Protein AF-A0A0S7ZYY0-F1 (afdb_monomer_lite)

Structure (mmCIF, N/CA/C/O backbone):
data_AF-A0A0S7ZYY0-F1
#
_entry.id   AF-A0A0S7ZYY0-F1
#
loop_
_atom_site.group_PDB
_atom_site.id
_atom_site.type_symbol
_atom_site.label_atom_id
_atom_site.label_alt_id
_atom_site.label_comp_id
_atom_site.label_asym_id
_atom_site.label_entity_id
_atom_site.label_seq_id
_atom_site.pdbx_PDB_ins_code
_atom_site.Cartn_x
_atom_site.Cartn_y
_atom_site.Cartn_z
_atom_site.occupancy
_atom_site.B_iso_or_equiv
_atom_site.auth_seq_id
_atom_site.auth_comp_id
_atom_site.auth_asym_id
_atom_site.auth_atom_id
_atom_site.pdbx_PDB_model_num
ATOM 1 N N . MET A 1 1 ? 23.175 30.361 -10.711 1.00 33.94 1 MET A N 1
ATOM 2 C CA . MET A 1 1 ? 21.979 30.592 -11.549 1.00 33.94 1 MET A CA 1
ATOM 3 C C . MET A 1 1 ? 20.940 29.533 -11.203 1.00 33.94 1 MET A C 1
ATOM 5 O O . MET A 1 1 ? 21.068 28.425 -11.708 1.00 33.94 1 MET A O 1
ATOM 9 N N . PRO A 1 2 ? 19.984 29.784 -10.291 1.00 42.12 2 PRO A N 1
ATOM 10 C CA . PRO A 1 2 ? 18.942 28.810 -10.003 1.00 42.12 2 PRO A CA 1
ATOM 11 C C . PRO A 1 2 ? 17.839 28.926 -11.060 1.00 42.12 2 PRO A C 1
ATOM 13 O O . PRO A 1 2 ? 17.330 30.009 -11.345 1.00 42.12 2 PRO A O 1
ATOM 16 N N . VAL A 1 3 ? 17.513 27.794 -11.675 1.00 49.12 3 VAL A N 1
ATOM 17 C CA . VAL A 1 3 ? 16.467 27.672 -12.689 1.00 49.12 3 VAL A CA 1
ATOM 18 C C . VAL A 1 3 ? 15.113 27.837 -11.993 1.00 49.12 3 VAL A C 1
ATOM 20 O O . VAL A 1 3 ? 14.671 26.955 -11.260 1.00 49.12 3 VAL A O 1
ATOM 23 N N . LEU A 1 4 ? 14.459 28.981 -12.195 1.00 48.09 4 LEU A N 1
ATOM 24 C CA . LEU A 1 4 ? 13.076 29.213 -11.777 1.00 48.09 4 LEU A CA 1
ATOM 25 C C . LEU A 1 4 ? 12.147 28.272 -12.562 1.00 48.09 4 LEU A C 1
ATOM 27 O O . LEU A 1 4 ? 11.814 28.535 -13.718 1.00 48.09 4 LEU A O 1
ATOM 31 N N . ARG A 1 5 ? 11.694 27.182 -11.930 1.00 52.72 5 ARG A N 1
ATOM 32 C CA . ARG A 1 5 ? 10.540 26.409 -12.411 1.00 52.72 5 ARG A CA 1
ATOM 33 C C . ARG A 1 5 ? 9.285 27.261 -12.223 1.00 52.72 5 ARG A C 1
ATOM 35 O O . ARG A 1 5 ? 8.723 27.312 -11.134 1.00 52.72 5 ARG A O 1
ATOM 42 N N . ARG A 1 6 ? 8.829 27.930 -13.283 1.00 52.78 6 ARG A N 1
ATOM 43 C CA . ARG A 1 6 ? 7.453 28.442 -13.339 1.00 52.78 6 ARG A CA 1
ATOM 44 C C . ARG A 1 6 ? 6.521 27.246 -13.520 1.00 52.78 6 ARG A C 1
ATOM 46 O O . ARG A 1 6 ? 6.409 26.711 -14.618 1.00 52.78 6 ARG A O 1
ATOM 53 N N . HIS A 1 7 ? 5.910 26.796 -12.428 1.00 63.34 7 HIS A N 1
ATOM 54 C CA . HIS A 1 7 ? 4.817 25.832 -12.475 1.00 63.34 7 HIS A CA 1
ATOM 55 C C . HIS A 1 7 ? 3.576 26.557 -13.015 1.00 63.34 7 HIS A C 1
ATOM 57 O O . HIS A 1 7 ? 3.082 27.495 -12.393 1.00 63.34 7 HIS A O 1
ATOM 63 N N . LEU A 1 8 ? 3.127 26.180 -14.213 1.00 59.12 8 LEU A N 1
ATOM 64 C CA . LEU A 1 8 ? 1.814 26.570 -14.727 1.00 59.12 8 LEU A CA 1
ATOM 65 C C . LEU A 1 8 ? 0.743 25.900 -13.846 1.00 59.12 8 LEU A C 1
ATOM 67 O O . LEU A 1 8 ? 0.886 24.708 -13.567 1.00 59.12 8 LEU A O 1
ATOM 71 N N . PRO A 1 9 ? -0.307 26.612 -13.400 1.00 51.56 9 PRO A N 1
ATOM 72 C CA . PRO A 1 9 ? -1.360 26.006 -12.596 1.00 51.56 9 PRO A CA 1
ATOM 73 C C . PRO A 1 9 ? -2.134 25.002 -13.457 1.00 51.56 9 PRO A C 1
ATOM 75 O O . PRO A 1 9 ? -2.814 25.377 -14.411 1.00 51.56 9 PRO A O 1
ATOM 78 N N . SER A 1 10 ? -2.003 23.714 -13.142 1.00 60.47 10 SER A N 1
ATOM 79 C CA . SER A 1 10 ? -2.889 22.684 -13.684 1.00 60.47 10 SER A CA 1
ATOM 80 C C . SER A 1 10 ? -4.234 22.730 -12.937 1.00 60.47 10 SER A C 1
ATOM 82 O O . SER A 1 10 ? -4.237 23.068 -11.752 1.00 60.47 10 SER A O 1
ATOM 84 N N . PRO A 1 11 ? -5.372 22.376 -13.564 1.00 70.38 11 PRO A N 1
ATOM 85 C CA . PRO A 1 11 ? -6.681 22.345 -12.896 1.00 70.38 11 PRO A CA 1
ATOM 86 C C . PRO A 1 11 ? -6.794 21.249 -11.821 1.00 70.38 11 PRO A C 1
ATOM 88 O O . PRO A 1 11 ? -7.835 21.120 -11.181 1.00 70.38 11 PRO A O 1
ATOM 91 N N . PHE A 1 12 ? -5.740 20.456 -11.621 1.00 68.62 12 PHE A N 1
ATOM 92 C CA . PHE A 1 12 ? -5.693 19.367 -10.662 1.00 68.62 12 PHE A CA 1
ATOM 93 C C . PHE A 1 12 ? -4.795 19.765 -9.490 1.00 68.62 12 PHE A C 1
ATOM 95 O O . PHE A 1 12 ? -3.593 19.986 -9.650 1.00 68.62 12 PHE A O 1
ATOM 102 N N . SER A 1 13 ? -5.382 19.868 -8.298 1.00 84.25 13 SER A N 1
ATOM 103 C CA . SER A 1 13 ? -4.621 19.994 -7.058 1.00 84.25 13 SER A CA 1
ATOM 104 C C . SER A 1 13 ? -3.991 18.643 -6.730 1.00 84.25 13 SER A C 1
ATOM 106 O O . SER A 1 13 ? -4.704 17.677 -6.463 1.00 84.25 13 SER A O 1
ATOM 108 N N . ILE A 1 14 ? -2.662 18.574 -6.757 1.00 86.38 14 ILE A N 1
ATOM 109 C CA . ILE A 1 14 ? -1.912 17.395 -6.323 1.00 86.38 14 ILE A CA 1
ATOM 110 C C . ILE A 1 14 ? -1.413 17.662 -4.907 1.00 86.38 14 ILE A C 1
ATOM 112 O O . ILE A 1 14 ? -0.655 18.607 -4.686 1.00 86.38 14 ILE A O 1
ATOM 116 N N . THR A 1 15 ? -1.817 16.820 -3.961 1.00 90.31 15 THR A N 1
ATOM 117 C CA . THR A 1 15 ? -1.294 16.845 -2.592 1.00 90.31 15 THR A CA 1
ATOM 118 C C . THR A 1 15 ? -0.107 15.894 -2.507 1.00 90.31 15 THR A C 1
ATOM 120 O O . THR A 1 15 ? -0.263 14.689 -2.688 1.00 90.31 15 THR A O 1
ATOM 123 N N . ALA A 1 16 ? 1.083 16.433 -2.244 1.00 90.25 16 ALA A N 1
ATOM 124 C CA . ALA A 1 16 ? 2.262 15.636 -1.927 1.00 90.25 16 ALA A CA 1
ATOM 125 C C . ALA A 1 16 ? 2.364 15.487 -0.405 1.00 90.25 16 ALA A C 1
ATOM 127 O O . ALA A 1 16 ? 2.367 16.495 0.298 1.00 90.25 16 ALA A O 1
ATOM 128 N N . LEU A 1 17 ? 2.440 14.249 0.084 1.00 92.69 17 LEU A N 1
ATOM 129 C CA . LEU A 1 17 ? 2.591 13.935 1.505 1.00 92.69 17 LEU A CA 1
ATOM 130 C C . LEU A 1 17 ? 3.994 13.391 1.766 1.00 92.69 17 LEU A C 1
ATOM 132 O O . LEU A 1 17 ? 4.493 12.545 1.022 1.00 92.69 17 LEU A O 1
ATOM 136 N N . THR A 1 18 ? 4.624 13.883 2.824 1.00 94.25 18 THR A N 1
ATOM 137 C CA . THR A 1 18 ? 5.863 13.328 3.371 1.00 94.25 18 THR A CA 1
ATOM 138 C C . THR A 1 18 ? 5.569 12.134 4.279 1.00 94.25 18 THR A C 1
ATOM 140 O O . THR A 1 18 ? 4.429 11.885 4.668 1.00 94.25 18 THR A O 1
ATOM 143 N N . GLU A 1 19 ? 6.608 11.395 4.663 1.00 92.94 19 GLU A N 1
ATOM 144 C CA . GLU A 1 19 ? 6.477 10.292 5.622 1.00 92.94 19 GLU A CA 1
ATOM 145 C C . GLU A 1 19 ? 5.928 10.761 6.980 1.00 92.94 19 GLU A C 1
ATOM 147 O O . GLU A 1 19 ? 5.045 10.111 7.542 1.00 92.94 19 GLU A O 1
ATOM 152 N N . SER A 1 20 ? 6.360 11.931 7.460 1.00 94.31 20 SER A N 1
ATOM 153 C CA . SER A 1 20 ? 5.816 12.531 8.679 1.00 94.31 20 SER A CA 1
ATOM 154 C C . SER A 1 20 ? 4.342 12.905 8.541 1.00 94.31 20 SER A C 1
ATOM 156 O O . SER A 1 20 ? 3.580 12.689 9.482 1.00 94.31 20 SER A O 1
ATOM 158 N N . ASP A 1 21 ? 3.925 13.407 7.372 1.00 94.81 21 ASP A N 1
ATOM 159 C CA . ASP A 1 21 ? 2.514 13.718 7.122 1.00 94.81 21 ASP A CA 1
ATOM 160 C C . ASP A 1 21 ? 1.680 12.433 7.190 1.00 94.81 21 ASP A C 1
ATOM 162 O O . ASP A 1 21 ? 0.697 12.376 7.926 1.00 94.81 21 ASP A O 1
ATOM 166 N N . LEU A 1 22 ? 2.126 11.361 6.523 1.00 91.06 22 LEU A N 1
ATOM 167 C CA . LEU A 1 22 ? 1.458 10.056 6.555 1.00 91.06 22 LEU A CA 1
ATOM 168 C C . LEU A 1 22 ? 1.317 9.508 7.980 1.00 91.06 22 LEU A C 1
ATOM 170 O O . LEU A 1 22 ? 0.227 9.086 8.360 1.00 91.06 22 LEU A O 1
ATOM 174 N N . ARG A 1 23 ? 2.381 9.561 8.794 1.00 89.88 23 ARG A N 1
ATOM 175 C CA . ARG A 1 23 ? 2.330 9.121 10.201 1.00 89.88 23 ARG A CA 1
ATOM 176 C C . ARG A 1 23 ? 1.385 9.946 11.063 1.00 89.88 23 ARG A C 1
ATOM 178 O O . ARG A 1 23 ? 0.847 9.422 12.030 1.00 89.88 23 ARG A O 1
ATOM 185 N N . SER A 1 24 ? 1.221 11.229 10.752 1.00 91.56 24 SER A N 1
ATOM 186 C CA . SER A 1 24 ? 0.295 12.097 11.482 1.00 91.56 24 SER A CA 1
ATOM 187 C C . SER A 1 24 ? -1.166 11.879 11.089 1.00 91.56 24 SER A C 1
ATOM 189 O O . SER A 1 24 ? -2.059 12.184 11.875 1.00 91.56 24 SER A O 1
ATOM 191 N N . CYS A 1 25 ? -1.407 11.361 9.881 1.00 89.50 25 CYS A N 1
ATOM 192 C CA . CYS A 1 25 ? -2.743 11.199 9.320 1.00 89.50 25 CYS A CA 1
ATOM 193 C C . CYS A 1 25 ? -3.311 9.783 9.469 1.00 89.50 25 CYS A C 1
ATOM 195 O O . CYS A 1 25 ? -4.525 9.634 9.397 1.00 89.50 25 CYS A O 1
ATOM 197 N N . ILE A 1 26 ? -2.468 8.757 9.625 1.00 83.94 26 ILE A N 1
ATOM 198 C CA . ILE A 1 26 ? -2.892 7.350 9.635 1.00 83.94 26 ILE A CA 1
ATOM 199 C C . ILE A 1 26 ? -2.530 6.693 10.971 1.00 83.94 26 ILE A C 1
ATOM 201 O O . ILE A 1 26 ? -1.362 6.673 11.365 1.00 83.94 26 ILE A O 1
ATOM 205 N N . GLY A 1 27 ? -3.536 6.123 11.639 1.00 88.00 27 GLY A N 1
ATOM 206 C CA . GLY A 1 27 ? -3.393 5.256 12.807 1.00 88.00 27 GLY A CA 1
ATOM 207 C C . GLY A 1 27 ? -3.524 3.771 12.455 1.00 88.00 27 GLY A C 1
ATOM 208 O O . GLY A 1 27 ? -3.894 3.405 11.342 1.00 88.00 27 GLY A O 1
ATOM 209 N N . LEU A 1 28 ? -3.210 2.898 13.417 1.00 88.50 28 LEU A N 1
ATOM 210 C CA . LEU A 1 28 ? -3.593 1.485 13.356 1.00 88.50 28 LEU A CA 1
ATOM 211 C C . LEU A 1 28 ? -4.927 1.324 14.092 1.00 88.50 28 LEU A C 1
ATOM 213 O O . LEU A 1 28 ? -4.953 0.958 15.267 1.00 88.50 28 LEU A O 1
ATOM 217 N N . ASP A 1 29 ? -6.008 1.682 13.410 1.00 92.25 29 ASP A N 1
ATOM 218 C CA . ASP A 1 29 ? -7.369 1.717 13.940 1.00 92.25 29 ASP A CA 1
ATOM 219 C C . ASP A 1 29 ? -8.347 0.915 13.064 1.00 92.25 29 ASP A C 1
ATOM 221 O O . ASP A 1 29 ? -7.981 0.335 12.036 1.00 92.25 29 ASP A O 1
ATOM 225 N N . ASP A 1 30 ? -9.603 0.849 13.508 1.00 95.69 30 ASP A N 1
ATOM 226 C CA . ASP A 1 30 ? -10.656 0.104 12.819 1.00 95.69 30 ASP A CA 1
ATOM 227 C C . ASP A 1 30 ? -10.971 0.698 11.436 1.00 95.69 30 ASP A C 1
ATOM 229 O O . ASP A 1 30 ? -11.326 -0.045 10.522 1.00 95.69 30 ASP A O 1
ATOM 233 N N . GLU A 1 31 ? -10.805 2.013 11.240 1.00 94.06 31 GLU A N 1
ATOM 234 C CA . GLU A 1 31 ? -11.003 2.642 9.929 1.00 94.06 31 GLU A CA 1
ATOM 235 C C . GLU A 1 31 ? -9.952 2.154 8.926 1.00 94.06 31 GLU A C 1
ATOM 237 O O . GLU A 1 31 ? -10.292 1.783 7.798 1.00 94.06 31 GLU A O 1
ATOM 242 N N . ALA A 1 32 ? -8.686 2.078 9.349 1.00 93.25 32 ALA A N 1
ATOM 243 C CA . ALA A 1 32 ? -7.614 1.509 8.541 1.00 93.25 32 ALA A CA 1
ATOM 244 C C . ALA A 1 32 ? -7.873 0.030 8.212 1.00 93.25 32 ALA A C 1
ATOM 246 O O . ALA A 1 32 ? -7.661 -0.393 7.071 1.00 93.25 32 ALA A O 1
ATOM 247 N N . LEU A 1 33 ? -8.367 -0.754 9.176 1.00 95.50 33 LEU A N 1
ATOM 248 C CA . LEU A 1 33 ? -8.694 -2.163 8.958 1.00 95.50 33 LEU A CA 1
ATOM 249 C C . LEU A 1 33 ? -9.830 -2.335 7.938 1.00 95.50 33 LEU A C 1
ATOM 251 O O . LEU A 1 33 ? -9.681 -3.096 6.982 1.00 95.50 33 LEU A O 1
ATOM 255 N N . LEU A 1 34 ? -10.921 -1.578 8.082 1.00 97.00 34 LEU A N 1
ATOM 256 C CA . LEU A 1 34 ? -12.057 -1.611 7.155 1.00 97.00 34 LEU A CA 1
ATOM 257 C C . LEU A 1 34 ? -11.651 -1.217 5.728 1.00 97.00 34 LEU A C 1
ATOM 259 O O . LEU A 1 34 ? -12.096 -1.836 4.761 1.00 97.00 34 LEU A O 1
ATOM 263 N N . ALA A 1 35 ? -10.778 -0.217 5.579 1.00 95.06 35 ALA A N 1
ATOM 264 C CA . ALA A 1 35 ? -10.266 0.190 4.273 1.00 95.06 35 ALA A CA 1
ATOM 265 C C . ALA A 1 35 ? -9.444 -0.923 3.597 1.00 95.06 35 ALA A C 1
ATOM 267 O O . ALA A 1 35 ? -9.553 -1.130 2.384 1.00 95.06 35 ALA A O 1
ATOM 268 N N . ILE A 1 36 ? -8.644 -1.664 4.373 1.00 95.25 36 ILE A N 1
ATOM 269 C CA . ILE A 1 36 ? -7.884 -2.820 3.881 1.00 95.25 36 ILE A CA 1
ATOM 270 C C . ILE A 1 36 ? -8.842 -3.934 3.435 1.00 95.25 36 ILE A C 1
ATOM 272 O O . ILE A 1 36 ? -8.690 -4.464 2.332 1.00 95.25 36 ILE A O 1
ATOM 276 N N . GLU A 1 37 ? -9.841 -4.268 4.254 1.00 97.38 37 GLU A N 1
ATOM 277 C CA . GLU A 1 37 ? -10.838 -5.301 3.944 1.00 97.38 37 GLU A CA 1
ATOM 278 C C . GLU A 1 37 ? -11.626 -4.994 2.662 1.00 97.38 37 GLU A C 1
ATOM 280 O O . GLU A 1 37 ? -11.761 -5.871 1.799 1.00 97.38 37 GLU A O 1
ATOM 285 N N . ASP A 1 38 ? -12.095 -3.753 2.487 1.00 96.31 38 ASP A N 1
ATOM 286 C CA . ASP A 1 38 ? -12.762 -3.317 1.252 1.00 96.31 38 ASP A CA 1
ATOM 287 C C . ASP A 1 38 ? -11.824 -3.435 0.044 1.00 96.31 38 ASP A C 1
ATOM 289 O O . ASP A 1 38 ? -12.192 -4.005 -0.988 1.00 96.31 38 ASP A O 1
ATOM 293 N N . GLY A 1 39 ? -10.578 -2.973 0.185 1.00 94.31 39 GLY A N 1
ATOM 294 C CA . GLY A 1 39 ? -9.571 -3.045 -0.871 1.00 94.31 39 GLY A CA 1
ATOM 295 C C . GLY A 1 39 ? -9.343 -4.474 -1.369 1.00 94.31 39 GLY A C 1
ATOM 296 O O . GLY A 1 39 ? -9.390 -4.730 -2.578 1.00 94.31 39 GLY A O 1
ATOM 297 N N . PHE A 1 40 ? -9.158 -5.426 -0.451 1.00 95.31 40 PHE A N 1
ATOM 298 C CA . PHE A 1 40 ? -8.989 -6.839 -0.800 1.00 95.31 40 PHE A CA 1
ATOM 299 C C . PHE A 1 40 ? -10.269 -7.476 -1.343 1.00 95.31 40 PHE A C 1
ATOM 301 O O . PHE A 1 40 ? -10.198 -8.266 -2.288 1.00 95.31 40 PHE A O 1
ATOM 308 N N . THR A 1 41 ? -11.438 -7.107 -0.817 1.00 96.75 41 THR A N 1
ATOM 309 C CA . THR A 1 41 ? -12.732 -7.570 -1.337 1.00 96.75 41 THR A CA 1
ATOM 310 C C . THR A 1 41 ? -12.906 -7.162 -2.800 1.00 96.75 41 THR A C 1
ATOM 312 O O . THR A 1 41 ? -13.226 -7.992 -3.654 1.00 96.75 41 THR A O 1
ATOM 315 N N . ARG A 1 42 ? -12.616 -5.899 -3.125 1.00 95.31 42 ARG A N 1
ATOM 316 C CA . ARG A 1 42 ? -12.682 -5.374 -4.495 1.00 95.31 42 ARG A CA 1
ATOM 317 C C . ARG A 1 42 ? -11.647 -6.014 -5.409 1.00 95.31 42 ARG A C 1
ATOM 319 O O . ARG A 1 42 ? -11.962 -6.312 -6.561 1.00 95.31 42 ARG A O 1
ATOM 326 N N . LEU A 1 43 ? -10.438 -6.258 -4.905 1.00 93.25 43 LEU A N 1
ATOM 327 C CA . LEU A 1 43 ? -9.403 -6.978 -5.644 1.00 93.25 43 LEU A CA 1
ATOM 328 C C . LEU A 1 43 ? -9.865 -8.396 -6.010 1.00 93.25 43 LEU A C 1
ATOM 330 O O . LEU A 1 43 ? -9.763 -8.785 -7.172 1.00 93.25 43 LEU A O 1
ATOM 334 N N . ALA A 1 44 ? -10.432 -9.140 -5.057 1.00 95.06 44 ALA A N 1
ATOM 335 C CA . ALA A 1 44 ? -10.937 -10.495 -5.284 1.00 95.06 44 ALA A CA 1
ATOM 336 C C . ALA A 1 44 ? -12.079 -10.546 -6.315 1.00 95.06 44 ALA A C 1
ATOM 338 O O . ALA A 1 44 ? -12.218 -11.524 -7.045 1.00 95.06 44 ALA A O 1
ATOM 339 N N . GLN A 1 45 ? -12.872 -9.477 -6.409 1.00 96.69 45 GLN A N 1
ATOM 340 C CA . GLN A 1 45 ? -13.954 -9.331 -7.386 1.00 96.69 45 GLN A CA 1
ATOM 341 C C . GLN A 1 45 ? -13.477 -8.857 -8.773 1.00 96.69 45 GLN A C 1
ATOM 343 O O . GLN A 1 45 ? -14.296 -8.681 -9.672 1.00 96.69 45 GLN A O 1
ATOM 348 N N . GLY A 1 46 ? -12.173 -8.627 -8.969 1.00 92.62 46 GLY A N 1
ATOM 349 C CA . GLY A 1 46 ? -11.622 -8.102 -10.224 1.00 92.62 46 GLY A CA 1
ATOM 350 C C . GLY A 1 46 ? -11.831 -6.595 -10.422 1.00 92.62 46 GLY A C 1
ATOM 351 O O . GLY A 1 46 ? -11.629 -6.084 -11.521 1.00 92.62 46 GLY A O 1
ATOM 352 N N . GLY A 1 47 ? -12.212 -5.863 -9.370 1.00 91.38 47 GLY A N 1
ATOM 353 C CA . GLY A 1 47 ? -12.410 -4.408 -9.381 1.00 91.38 47 GLY A CA 1
ATOM 354 C C . GLY A 1 47 ? -11.117 -3.588 -9.301 1.00 91.38 47 GLY A C 1
ATOM 355 O O . GLY A 1 47 ? -11.175 -2.361 -9.213 1.00 91.38 47 GLY A O 1
ATOM 356 N N . ALA A 1 48 ? -9.959 -4.251 -9.311 1.00 87.69 48 ALA A N 1
ATOM 357 C CA . ALA A 1 48 ? -8.640 -3.636 -9.316 1.00 87.69 48 ALA A CA 1
ATOM 358 C C . ALA A 1 48 ? -7.689 -4.417 -10.232 1.00 87.69 48 ALA A C 1
ATOM 360 O O . ALA A 1 48 ? -7.768 -5.638 -10.344 1.00 87.69 48 ALA A O 1
ATOM 361 N N . THR A 1 49 ? -6.770 -3.701 -10.879 1.00 85.69 49 THR A N 1
ATOM 362 C CA . THR A 1 49 ? -5.652 -4.299 -11.618 1.00 85.69 49 THR A CA 1
ATOM 363 C C . THR A 1 49 ? -4.392 -4.144 -10.784 1.00 85.69 49 THR A C 1
ATOM 365 O O . THR A 1 49 ? -4.067 -3.029 -10.383 1.00 85.69 49 THR A O 1
ATOM 368 N N . VAL A 1 50 ? -3.675 -5.243 -10.547 1.00 84.25 50 VAL A N 1
ATOM 369 C CA . VAL A 1 50 ? -2.340 -5.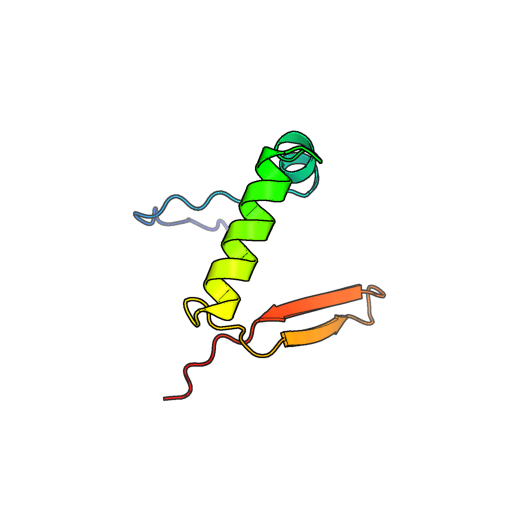210 -9.940 1.00 84.25 50 VAL A CA 1
ATOM 370 C C . VAL A 1 50 ? -1.322 -5.223 -11.080 1.00 84.25 50 VAL A C 1
ATOM 372 O O . VAL A 1 50 ? -1.119 -6.272 -11.695 1.00 84.25 50 VAL A O 1
ATOM 375 N N . PRO A 1 51 ? -0.733 -4.070 -11.441 1.00 83.31 51 PRO A N 1
ATOM 376 C CA . PRO A 1 51 ? 0.290 -4.033 -12.475 1.00 83.31 51 PRO A CA 1
ATOM 377 C C . PRO A 1 51 ? 1.560 -4.764 -12.010 1.00 83.31 51 PRO A C 1
ATOM 379 O O . PRO A 1 51 ? 1.776 -4.930 -10.807 1.00 83.31 51 PRO A O 1
ATOM 382 N N . PRO A 1 52 ? 2.435 -5.172 -12.943 1.00 86.19 52 PRO A N 1
ATOM 383 C CA . PRO A 1 52 ? 3.742 -5.708 -12.593 1.00 86.19 52 PRO A CA 1
ATOM 384 C C . PRO A 1 52 ? 4.531 -4.726 -11.719 1.00 86.19 52 PRO A C 1
ATOM 386 O O . PRO A 1 52 ? 4.619 -3.531 -12.028 1.00 86.19 52 PRO A O 1
ATOM 389 N N . VAL A 1 53 ? 5.121 -5.250 -10.646 1.00 86.75 53 VAL A N 1
ATOM 390 C CA . VAL A 1 53 ? 6.028 -4.501 -9.770 1.00 86.75 53 VAL A CA 1
ATOM 391 C C . VAL A 1 53 ? 7.392 -4.397 -10.448 1.00 86.75 53 VAL A C 1
ATOM 393 O O . VAL A 1 53 ? 7.916 -5.387 -10.959 1.00 86.75 53 VAL A O 1
ATOM 396 N N . MET A 1 54 ? 7.963 -3.195 -10.453 1.00 88.19 54 MET A N 1
ATOM 397 C CA . MET A 1 54 ? 9.331 -2.929 -10.883 1.00 88.19 54 MET A CA 1
ATOM 398 C C . MET A 1 54 ? 10.141 -2.459 -9.680 1.00 88.19 54 MET A C 1
ATOM 400 O O . MET A 1 54 ? 9.726 -1.547 -8.971 1.00 88.19 54 MET A O 1
ATOM 404 N N . MET A 1 55 ? 11.323 -3.042 -9.519 1.00 90.25 55 MET A N 1
ATOM 405 C CA . MET A 1 55 ? 12.334 -2.599 -8.567 1.00 90.25 55 MET A CA 1
ATOM 406 C C . MET A 1 55 ? 13.565 -2.153 -9.354 1.00 90.25 55 MET A C 1
ATOM 408 O O . MET A 1 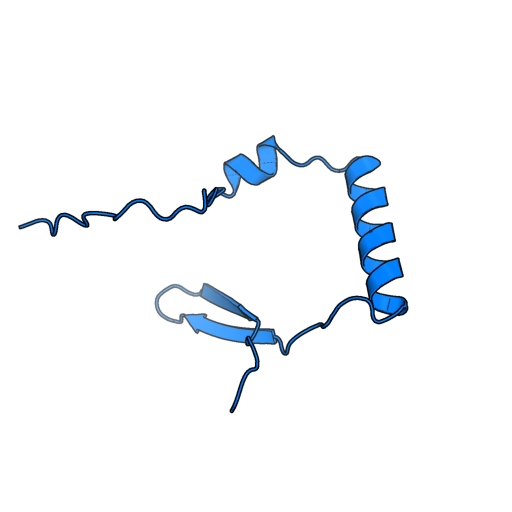55 ? 14.041 -2.874 -10.236 1.00 90.25 55 MET A O 1
ATOM 412 N N . ILE A 1 56 ? 14.071 -0.962 -9.044 1.00 91.12 56 ILE A N 1
ATOM 413 C CA . ILE A 1 56 ? 15.319 -0.438 -9.600 1.00 91.12 56 ILE A CA 1
ATOM 414 C C . ILE A 1 56 ? 16.317 -0.250 -8.449 1.00 91.12 56 ILE A C 1
ATOM 416 O O . ILE A 1 56 ? 16.078 0.594 -7.582 1.00 91.12 56 ILE A O 1
ATOM 420 N N . PRO A 1 57 ? 17.444 -0.982 -8.426 1.00 92.62 57 PRO A N 1
ATOM 421 C CA . PRO A 1 57 ? 18.474 -0.774 -7.416 1.00 92.62 57 PRO A CA 1
ATOM 422 C C . PRO A 1 57 ? 19.205 0.559 -7.640 1.00 92.62 57 PRO A C 1
ATOM 424 O O . PRO A 1 57 ? 19.537 0.916 -8.770 1.00 92.62 57 PRO A O 1
ATOM 427 N N . VAL A 1 58 ? 19.506 1.272 -6.552 1.00 93.31 58 VAL A N 1
ATOM 428 C CA . VAL A 1 58 ? 20.289 2.519 -6.529 1.00 93.31 58 VAL A CA 1
ATOM 429 C C . VAL A 1 58 ? 21.535 2.302 -5.671 1.00 93.31 58 VAL A C 1
ATOM 431 O O . VAL A 1 58 ? 21.581 2.606 -4.473 1.00 93.31 58 VAL A O 1
ATOM 434 N N . THR A 1 59 ? 22.562 1.729 -6.294 1.00 91.88 59 THR A N 1
ATOM 435 C CA . THR A 1 59 ? 23.770 1.246 -5.613 1.00 91.88 59 THR A CA 1
ATOM 436 C C . THR A 1 59 ? 24.545 2.366 -4.915 1.00 91.88 59 THR A C 1
ATOM 438 O O . THR A 1 59 ? 25.060 2.162 -3.820 1.00 91.88 59 THR A O 1
ATOM 441 N N . GLU A 1 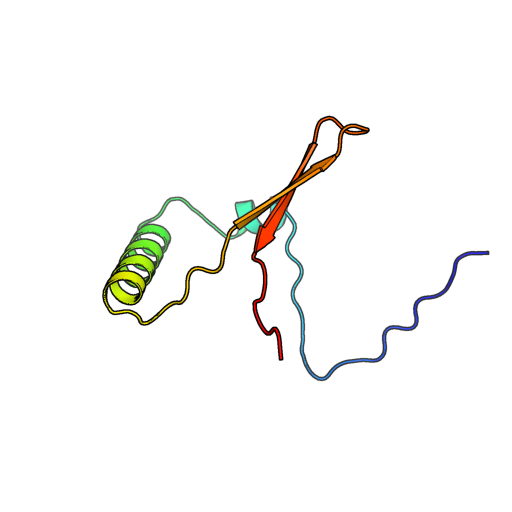60 ? 24.568 3.580 -5.470 1.00 93.38 60 GLU A N 1
ATOM 442 C CA . GLU A 1 60 ? 25.294 4.734 -4.916 1.00 93.38 60 GLU A CA 1
ATOM 443 C C . GLU A 1 60 ? 24.763 5.183 -3.548 1.00 93.38 60 GLU A C 1
ATOM 445 O O . GLU A 1 60 ? 25.429 5.934 -2.831 1.00 93.38 60 GLU A O 1
ATOM 450 N N . ARG A 1 61 ? 23.544 4.763 -3.194 1.00 92.81 61 ARG A N 1
ATOM 451 C CA . ARG A 1 61 ? 22.864 5.131 -1.949 1.00 92.81 61 ARG A CA 1
ATOM 452 C C . ARG A 1 61 ? 22.478 3.929 -1.093 1.00 92.81 61 ARG A C 1
ATOM 454 O O . ARG A 1 61 ? 21.834 4.139 -0.071 1.00 92.81 61 ARG A O 1
ATOM 461 N N . ASN A 1 62 ? 22.883 2.712 -1.473 1.00 87.94 62 ASN A 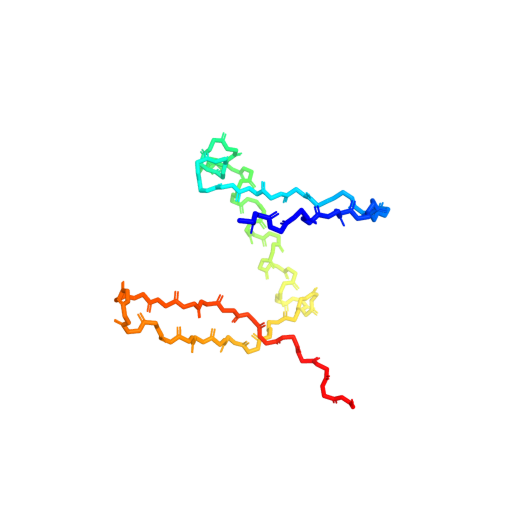N 1
ATOM 462 C CA . ASN A 1 62 ? 22.395 1.466 -0.867 1.00 87.94 62 ASN A CA 1
ATOM 463 C C . ASN A 1 62 ? 20.858 1.447 -0.762 1.00 87.94 62 ASN A C 1
ATOM 465 O O . ASN A 1 62 ? 20.310 1.067 0.270 1.00 87.94 62 ASN A O 1
ATOM 469 N N . GLY A 1 63 ? 20.180 1.945 -1.797 1.00 88.00 63 GLY A N 1
ATOM 470 C CA . GLY A 1 63 ? 18.729 2.102 -1.815 1.00 88.00 63 GLY A CA 1
ATOM 471 C C . GLY A 1 63 ? 18.091 1.412 -3.011 1.00 88.00 63 GLY A C 1
ATOM 472 O O . GLY A 1 63 ? 18.777 0.892 -3.891 1.00 88.00 63 GLY A O 1
ATOM 473 N N . GLU A 1 64 ? 16.768 1.459 -3.056 1.00 90.69 64 GLU A N 1
ATOM 474 C CA . GLU A 1 64 ? 15.943 0.934 -4.139 1.00 90.69 64 GLU A CA 1
ATOM 475 C C . GLU A 1 64 ? 14.799 1.902 -4.444 1.00 90.69 64 GLU A C 1
ATOM 477 O O . GLU A 1 64 ? 14.391 2.702 -3.599 1.00 90.69 64 GLU A O 1
ATOM 482 N N . ILE A 1 65 ? 14.333 1.876 -5.689 1.00 88.19 65 ILE A N 1
ATOM 483 C CA . ILE A 1 65 ? 13.129 2.575 -6.125 1.00 88.19 65 ILE A CA 1
ATOM 484 C C . ILE A 1 65 ? 12.113 1.511 -6.513 1.00 88.19 65 ILE A C 1
ATOM 486 O O . ILE A 1 65 ? 12.330 0.774 -7.479 1.00 88.19 65 ILE A O 1
ATOM 490 N N . ASP A 1 66 ? 10.996 1.496 -5.794 1.00 86.19 66 ASP A N 1
ATOM 491 C CA . ASP A 1 66 ? 9.841 0.674 -6.122 1.00 86.19 66 ASP A CA 1
ATOM 492 C C . ASP A 1 66 ? 8.829 1.481 -6.922 1.00 86.19 66 ASP A C 1
ATOM 494 O O . ASP A 1 66 ? 8.461 2.609 -6.583 1.00 86.19 66 ASP A O 1
ATOM 498 N N . GLY A 1 67 ? 8.366 0.884 -8.010 1.00 82.88 67 GLY A N 1
ATOM 499 C CA . GLY A 1 67 ? 7.357 1.471 -8.865 1.00 82.88 67 GLY A CA 1
ATOM 500 C C . GLY A 1 67 ? 6.438 0.415 -9.445 1.00 82.88 67 GLY A C 1
ATOM 501 O O . GLY A 1 67 ? 6.734 -0.779 -9.480 1.00 82.88 67 GLY A O 1
ATOM 502 N N . LEU A 1 68 ? 5.302 0.878 -9.944 1.00 78.44 68 LEU A N 1
ATOM 503 C CA . LEU A 1 68 ? 4.401 0.056 -10.731 1.00 78.44 68 LEU A CA 1
ATOM 504 C C . LEU A 1 68 ? 4.582 0.409 -12.201 1.00 78.44 68 LEU A C 1
ATOM 506 O O . LEU A 1 68 ? 4.596 1.587 -12.571 1.00 78.44 68 LEU A O 1
ATOM 510 N N . VAL A 1 69 ? 4.702 -0.607 -13.054 1.00 70.81 69 VAL A N 1
ATOM 511 C CA . VAL A 1 69 ? 4.741 -0.375 -14.498 1.00 70.81 69 VAL A CA 1
ATOM 512 C C . VAL A 1 69 ? 3.330 -0.051 -14.963 1.00 70.81 69 VAL A C 1
ATOM 514 O O . VAL A 1 69 ? 2.466 -0.925 -15.026 1.00 70.81 69 VAL A O 1
ATOM 517 N N . CYS A 1 70 ? 3.086 1.211 -15.314 1.00 57.47 70 CYS A N 1
ATOM 518 C CA . CYS A 1 70 ? 1.855 1.588 -15.994 1.00 57.47 70 CYS A CA 1
ATOM 519 C C . CYS A 1 70 ? 1.908 1.050 -17.432 1.00 57.47 70 CYS A C 1
ATOM 521 O O . CYS A 1 70 ? 2.529 1.638 -18.318 1.00 57.47 70 CYS A O 1
ATOM 523 N N . GLY A 1 71 ? 1.314 -0.122 -17.648 1.00 54.31 71 GLY A N 1
ATOM 524 C CA . GLY A 1 71 ? 1.224 -0.741 -18.961 1.00 54.31 71 GLY A CA 1
ATOM 525 C C . GLY A 1 71 ? 0.230 -0.005 -19.856 1.00 54.31 71 GLY A C 1
ATOM 526 O O . GLY A 1 71 ? -0.975 -0.181 -19.725 1.00 54.31 71 GLY A O 1
ATOM 527 N N . SER A 1 72 ? 0.741 0.755 -20.820 1.00 48.38 72 SER A N 1
ATOM 528 C CA . SER A 1 72 ? 0.067 0.957 -22.102 1.00 48.38 72 SER A CA 1
ATOM 529 C C . SER A 1 72 ? 1.137 0.933 -23.191 1.00 48.38 72 SER A C 1
ATOM 531 O O . SER A 1 72 ? 1.654 1.967 -23.600 1.00 48.38 72 SER A O 1
ATOM 533 N N . ILE A 1 73 ? 1.534 -0.275 -23.607 1.00 41.16 73 ILE A N 1
ATOM 534 C CA . ILE A 1 73 ? 2.224 -0.454 -24.886 1.00 41.16 73 ILE A CA 1
ATOM 535 C C . ILE A 1 73 ? 1.115 -0.479 -25.938 1.00 41.16 73 ILE A C 1
ATOM 537 O O . ILE A 1 73 ? 0.468 -1.506 -26.150 1.00 41.16 73 ILE A O 1
ATOM 541 N N . ARG A 1 74 ? 0.859 0.677 -26.544 1.00 38.53 74 ARG A N 1
ATOM 542 C CA . ARG A 1 74 ? 0.309 0.767 -27.892 1.00 38.53 74 ARG A CA 1
ATOM 543 C C . ARG A 1 74 ? 1.221 1.645 -28.722 1.00 38.53 74 ARG A C 1
ATOM 545 O O . ARG A 1 74 ? 1.586 2.725 -28.214 1.00 38.53 74 ARG A O 1
#

pLDDT: mean 81.86, std 17.29, range [33.94, 97.38]

Sequence (74 aa):
MPVLRRHLPSPFSITALTESDLRSCIGLDDEALLAIEDGFTRLAQGGATVPPVMMIPVTERNGEIDGLVCGSIR

Radius of gyration: 18.14 Å; chains: 1; bounding box: 39×41×42 Å

Secondary structure (DSSP, 8-state):
-----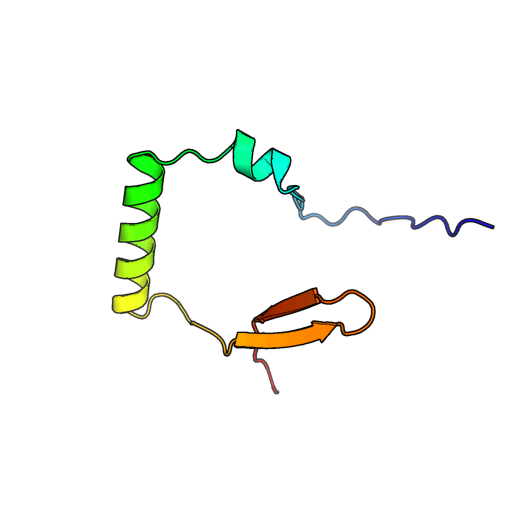---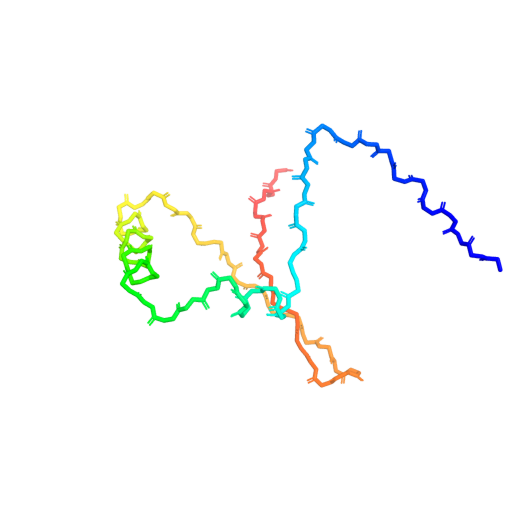--SS------HHHHHHH--SSHHHHHHHHHHHHHHHTT-S--PPEEEEEEGGGTEEEEEE------

Foldseek 3Di:
DDDDPPDDDDPDDDDDDDPVRVVVPDDPDPVVVVVVVVVVVCVVVVVDDQADWDWDQDVVVRDIDIDGPPDDDD